Protein AF-A0A351X9M6-F1 (afdb_monomer)

Secondary structure (DSSP, 8-state):
--EEEEE---SSS--EEEEETTEEEEE-----S---TT-GGG-----HHHHHHHHHHHSB-TTS-EEEEEEE-SSS-HHHHTTHHHHHH-TTEEE--EE-PPP-GGG--TTHHHHS--SS--

Foldseek 3Di:
DDWDWDFDPQDPAGWIWTDDPLAIAIFFQAAAQDDDPVQCVQRDDGCLVVSVVCQQVPNADPVSAHEHQEYEFPAQFRSGHVNVVVQPPPPRYHHPYYHDDDDDPVPDDPVSVNHGRRPPRD

pLDDT: mean 93.31, std 8.62, range [50.75, 98.94]

Sequence (122 aa):
MNSSIHFLNTGNSDCIILESNGHFAMIDAAEDTDYPADKPHLKLKGYEKEVCDYLLKNCTDGNGLVTLDFILGTHCHSDHIGGFDTVINHPNIIVKKAFLKPYHEENIFIMERKRWDNKEVY

Nearest PDB structures (foldseek):
  1wra-assembly2_B  TM=7.891E-01  e=2.869E-07  Streptococcus pneumoniae R6
  2bib-assembly1_A  TM=7.205E-01  e=6.478E-06  Streptococcus pneumoniae
  6v4x-assembly1_I  TM=6.201E-01  e=1.378E-02  Homo sapiens
  6ef6-assembly1_A  TM=3.985E-01  e=6.782E-01  Mycolicibacterium smegmatis MC2 155
  4apc-assembly1_A  TM=2.424E-01  e=8.535E+00  Homo sapiens

Solvent-accessible surface area (backbone atoms only — not comparable to full-atom values): 6890 Å² total; per-residue (Å²): 130,58,71,51,77,45,76,52,90,48,81,95,24,40,30,32,41,41,38,48,67,91,42,34,30,34,41,31,33,10,20,22,72,78,60,57,86,94,42,68,91,53,68,55,80,45,36,36,65,61,53,47,51,49,42,59,72,75,50,43,48,101,85,65,37,24,58,27,66,30,38,33,42,91,51,64,39,20,42,23,34,36,14,41,46,60,49,63,6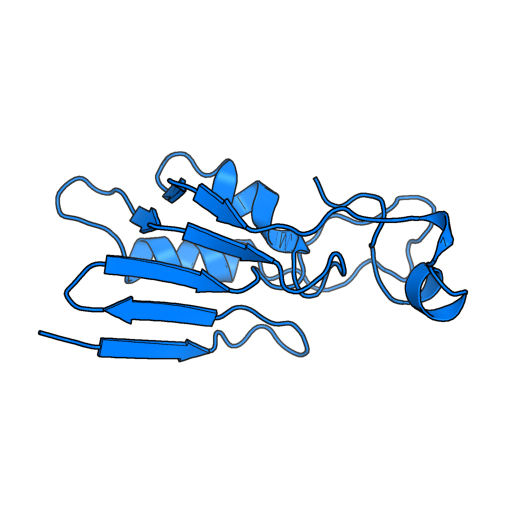7,33,94,48,37,43,71,73,36,78,46,73,74,90,82,61,76,90,73,64,51,78,62,57,72,70,72,39,48,64,80,80,67,105

Radius of gyration: 14.71 Å; Cα contacts (8 Å, |Δi|>4): 251; chains: 1; bounding box: 38×24×45 Å

Structure (mmCIF, N/CA/C/O backbone):
data_AF-A0A351X9M6-F1
#
_entry.id   AF-A0A351X9M6-F1
#
loop_
_atom_site.group_PDB
_atom_site.id
_atom_site.type_symbol
_atom_site.label_atom_id
_atom_site.label_alt_id
_atom_site.label_comp_id
_atom_site.label_asym_id
_atom_site.label_entity_id
_atom_site.label_seq_id
_atom_site.pdbx_PDB_ins_code
_atom_site.Cartn_x
_atom_site.Cartn_y
_atom_site.Cartn_z
_atom_site.occupancy
_atom_site.B_iso_or_equiv
_atom_site.auth_seq_id
_atom_site.auth_comp_id
_atom_site.auth_asym_id
_atom_site.auth_atom_id
_atom_site.pdbx_PDB_model_num
ATOM 1 N N . MET A 1 1 ? -18.941 10.707 15.168 1.00 62.69 1 MET A N 1
ATOM 2 C CA . MET A 1 1 ? -18.454 9.661 14.247 1.00 62.69 1 MET A CA 1
ATOM 3 C C . MET A 1 1 ? -17.695 10.379 13.153 1.00 62.69 1 MET A C 1
ATOM 5 O O . MET A 1 1 ? -18.264 11.303 12.583 1.00 62.69 1 MET A O 1
ATOM 9 N N . ASN A 1 2 ? -16.430 10.028 12.936 1.00 84.50 2 ASN A N 1
ATOM 10 C CA . ASN A 1 2 ? -15.589 10.677 11.933 1.00 84.50 2 ASN A CA 1
ATOM 11 C C . ASN A 1 2 ? -15.627 9.890 10.622 1.00 84.50 2 ASN A C 1
ATOM 13 O O . ASN A 1 2 ? -15.847 8.675 10.604 1.00 84.50 2 ASN A O 1
ATOM 17 N N . SER A 1 3 ? -15.476 10.603 9.516 1.00 96.00 3 SER A N 1
ATOM 18 C CA . SER A 1 3 ? -15.256 10.021 8.199 1.00 96.00 3 SER A CA 1
ATOM 19 C C . SER A 1 3 ? -14.309 10.933 7.448 1.00 96.00 3 SER A C 1
ATOM 21 O O . SER A 1 3 ? -14.559 12.136 7.354 1.00 96.00 3 SER A O 1
ATOM 23 N N . SER A 1 4 ? -13.224 10.351 6.960 1.00 98.12 4 SER A N 1
ATOM 24 C CA . SER A 1 4 ? -12.095 11.090 6.414 1.00 98.12 4 SER A CA 1
ATOM 25 C C . SER A 1 4 ? -11.455 10.288 5.292 1.00 98.12 4 SER A C 1
ATOM 27 O O . SER A 1 4 ? -11.507 9.057 5.271 1.00 98.12 4 SER A O 1
ATOM 29 N N . ILE A 1 5 ? -10.815 11.008 4.382 1.00 98.50 5 ILE A N 1
ATOM 30 C CA . ILE A 1 5 ? -9.876 10.450 3.420 1.00 98.50 5 ILE A CA 1
ATOM 31 C C . ILE A 1 5 ? -8.520 11.092 3.682 1.00 98.50 5 ILE A C 1
ATOM 33 O O . ILE A 1 5 ? -8.411 12.318 3.756 1.00 98.50 5 ILE A O 1
ATOM 37 N N . HIS A 1 6 ? -7.499 10.262 3.852 1.00 98.44 6 HIS A N 1
ATOM 38 C CA . HIS A 1 6 ? -6.148 10.704 4.160 1.00 98.44 6 HIS A CA 1
ATOM 39 C C . HIS A 1 6 ? -5.247 10.347 2.988 1.00 98.44 6 HIS A C 1
ATOM 41 O O . HIS A 1 6 ? -4.929 9.180 2.786 1.00 98.44 6 HIS A O 1
ATOM 47 N N . PHE A 1 7 ? -4.852 11.353 2.215 1.00 98.62 7 PHE A N 1
ATOM 48 C CA . PHE A 1 7 ? -3.821 11.205 1.191 1.00 98.62 7 PHE A CA 1
ATOM 49 C C . PHE A 1 7 ? -2.463 11.354 1.868 1.00 98.62 7 PHE A C 1
ATOM 51 O O . PHE A 1 7 ? -2.150 12.433 2.388 1.00 98.62 7 PHE A O 1
ATOM 58 N N . LEU A 1 8 ? -1.681 10.278 1.916 1.00 98.50 8 LEU A N 1
ATOM 59 C CA . LEU A 1 8 ? -0.347 10.344 2.496 1.00 98.50 8 LEU A CA 1
ATOM 60 C C . LEU A 1 8 ? 0.600 11.072 1.543 1.00 98.50 8 LEU A C 1
ATOM 62 O O . LEU A 1 8 ? 0.498 10.976 0.324 1.00 98.50 8 LEU A O 1
ATOM 66 N N . ASN A 1 9 ? 1.523 11.848 2.110 1.00 97.88 9 ASN A N 1
ATOM 67 C CA . ASN A 1 9 ? 2.523 12.556 1.321 1.00 97.88 9 ASN A CA 1
ATOM 68 C C . ASN A 1 9 ? 3.691 11.614 1.010 1.00 97.88 9 ASN A C 1
ATOM 70 O O . ASN A 1 9 ? 4.694 11.599 1.727 1.00 97.88 9 ASN A O 1
ATOM 74 N N . THR A 1 10 ? 3.536 10.835 -0.056 1.00 97.44 10 THR A N 1
ATOM 75 C CA . THR A 1 10 ? 4.480 9.797 -0.489 1.00 97.44 10 THR A CA 1
ATOM 76 C C . THR A 1 10 ? 5.167 10.157 -1.812 1.00 97.44 10 THR A C 1
ATOM 78 O O . THR A 1 10 ? 5.573 9.309 -2.600 1.00 97.44 10 THR A O 1
ATOM 81 N N . GLY A 1 11 ? 5.342 11.455 -2.079 1.00 94.94 11 GLY A N 1
ATOM 82 C CA . GLY A 1 11 ? 5.959 11.922 -3.321 1.00 94.94 11 GLY A CA 1
ATOM 83 C C . GLY A 1 11 ? 5.061 11.681 -4.536 1.00 94.94 11 GLY A C 1
ATOM 84 O O . GLY A 1 11 ? 3.908 12.096 -4.532 1.00 94.94 11 GLY A O 1
ATOM 85 N N . ASN A 1 12 ? 5.606 11.052 -5.581 1.00 93.88 12 ASN A N 1
ATOM 86 C CA . ASN A 1 12 ? 4.875 10.713 -6.811 1.00 93.88 12 ASN A CA 1
ATOM 87 C C . ASN A 1 12 ? 4.358 9.263 -6.771 1.00 93.88 12 ASN A C 1
ATOM 89 O O . ASN A 1 12 ? 4.506 8.546 -7.753 1.00 93.88 12 ASN A O 1
ATOM 93 N N . SER A 1 13 ? 3.847 8.830 -5.623 1.00 96.81 13 SER A N 1
ATOM 94 C CA . SER A 1 13 ? 3.303 7.489 -5.392 1.00 96.81 13 SER A CA 1
ATOM 95 C C . SER A 1 13 ? 1.986 7.611 -4.629 1.00 96.81 13 SER A C 1
ATOM 97 O O . SER A 1 13 ? 1.735 8.657 -4.019 1.00 96.81 13 SER A O 1
ATOM 99 N N . ASP A 1 14 ? 1.173 6.560 -4.622 1.00 98.56 14 ASP A N 1
ATOM 100 C CA . ASP A 1 14 ? -0.171 6.606 -4.050 1.00 98.56 14 ASP A CA 1
ATOM 101 C C . ASP A 1 14 ? -0.268 5.783 -2.760 1.00 98.56 14 ASP A C 1
ATOM 103 O O . ASP A 1 14 ? 0.056 4.600 -2.715 1.00 98.56 14 ASP A O 1
ATOM 107 N N . CYS A 1 15 ? -0.774 6.405 -1.695 1.00 98.75 15 CYS A N 1
ATOM 108 C CA . CYS A 1 15 ? -1.274 5.707 -0.514 1.00 98.75 15 CYS A CA 1
ATOM 109 C C . CYS A 1 15 ? -2.398 6.524 0.127 1.00 98.75 15 CYS A C 1
ATOM 111 O O . CYS A 1 15 ? -2.227 7.696 0.491 1.00 98.75 15 CYS A O 1
ATOM 113 N N . ILE A 1 16 ? -3.572 5.907 0.245 1.00 98.94 16 ILE A N 1
ATOM 114 C CA . ILE A 1 16 ? -4.791 6.560 0.716 1.00 98.94 16 ILE A CA 1
ATOM 115 C C . ILE A 1 16 ? -5.391 5.739 1.850 1.00 98.94 16 ILE A C 1
ATOM 117 O O . ILE A 1 16 ? -5.734 4.573 1.663 1.00 98.94 16 ILE A O 1
ATOM 121 N N . ILE A 1 17 ? -5.607 6.367 3.005 1.00 98.81 17 ILE A N 1
ATOM 122 C CA . ILE A 1 17 ? -6.338 5.750 4.116 1.00 98.81 17 ILE A CA 1
ATOM 123 C C . ILE A 1 17 ? -7.779 6.257 4.117 1.00 98.81 17 ILE A C 1
ATOM 125 O O . ILE A 1 17 ? -8.039 7.463 4.142 1.00 98.81 17 ILE A O 1
ATOM 129 N N . LEU A 1 18 ? -8.724 5.325 4.109 1.00 98.75 18 LEU A N 1
ATOM 130 C CA . LEU A 1 18 ? -10.143 5.587 4.300 1.00 98.75 18 LEU A CA 1
ATOM 131 C C . LEU A 1 18 ? -10.483 5.376 5.770 1.00 98.75 18 LEU A C 1
ATOM 133 O O . LEU A 1 18 ? -10.192 4.320 6.320 1.00 98.75 18 LEU A O 1
ATOM 137 N N . GLU A 1 19 ? -11.132 6.356 6.389 1.00 98.44 19 GLU A N 1
ATOM 138 C CA . GLU A 1 19 ? -11.663 6.261 7.748 1.00 98.44 19 GLU A CA 1
ATOM 139 C C . GLU A 1 19 ? -13.185 6.393 7.699 1.00 98.44 19 GLU A C 1
ATOM 141 O O . GLU A 1 19 ? -13.719 7.352 7.134 1.00 98.44 19 GLU A O 1
ATOM 146 N N . SER A 1 20 ? -13.902 5.465 8.330 1.00 98.00 20 SER A N 1
ATOM 147 C CA . SER A 1 20 ? -15.349 5.574 8.495 1.00 98.00 20 SER A CA 1
ATOM 148 C C . SER A 1 20 ? -15.802 4.949 9.805 1.00 98.00 20 SER A C 1
ATOM 150 O O . SER A 1 20 ? -15.705 3.743 10.000 1.00 98.00 20 SER A O 1
ATOM 152 N N . ASN A 1 21 ? -16.309 5.771 10.726 1.00 95.69 21 ASN A N 1
ATOM 153 C CA . ASN A 1 21 ? -16.850 5.312 12.008 1.00 95.69 21 ASN A CA 1
ATOM 154 C C . ASN A 1 21 ? -15.871 4.431 12.821 1.00 95.69 21 ASN A C 1
ATOM 156 O O . ASN A 1 21 ? -16.274 3.440 13.423 1.00 95.69 21 ASN A O 1
ATOM 160 N N . GLY A 1 22 ? -14.580 4.782 12.821 1.00 94.94 22 GLY A N 1
ATOM 161 C CA . GLY A 1 22 ?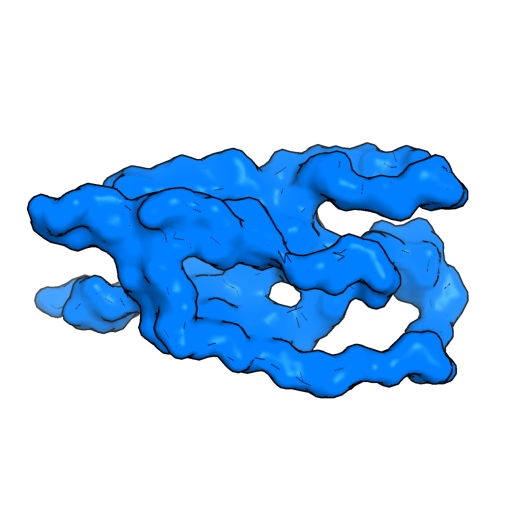 -13.528 4.020 13.509 1.00 94.94 22 GLY A CA 1
ATOM 162 C C . GLY A 1 22 ? -13.033 2.779 12.757 1.00 94.94 22 GLY A C 1
ATOM 163 O O . GLY A 1 22 ? -12.165 2.078 13.264 1.00 94.94 22 GLY A O 1
ATOM 164 N N . HIS A 1 23 ? -13.558 2.515 11.559 1.00 98.06 23 HIS A N 1
ATOM 165 C CA . HIS A 1 23 ? -13.024 1.519 10.639 1.00 98.06 23 HIS A CA 1
ATOM 166 C C . HIS A 1 23 ? -12.025 2.159 9.684 1.00 98.06 23 HIS A C 1
ATOM 168 O O . HIS A 1 23 ? -12.212 3.308 9.270 1.00 98.06 23 HIS A O 1
ATOM 174 N N . PHE A 1 24 ? -11.012 1.386 9.298 1.00 98.75 24 PHE A N 1
ATOM 175 C CA . PHE A 1 24 ? -9.975 1.819 8.375 1.00 98.75 24 PHE A CA 1
ATOM 176 C C . PHE A 1 24 ? -9.860 0.870 7.185 1.00 98.75 24 PHE A C 1
ATOM 178 O O . PHE A 1 24 ? -10.026 -0.343 7.318 1.00 98.75 24 PHE A O 1
ATOM 185 N N . ALA A 1 25 ? -9.552 1.427 6.022 1.00 98.81 25 ALA A N 1
ATOM 186 C CA . ALA A 1 25 ? -9.134 0.687 4.839 1.00 98.81 25 ALA A CA 1
ATOM 187 C C . ALA A 1 25 ? -8.020 1.455 4.125 1.00 98.81 25 ALA A C 1
ATOM 189 O O . ALA A 1 25 ? -7.865 2.657 4.341 1.00 98.81 25 ALA A O 1
ATOM 190 N N . MET A 1 26 ? -7.257 0.771 3.280 1.00 98.88 26 MET A N 1
ATOM 191 C CA . MET A 1 26 ? -6.125 1.361 2.563 1.00 98.88 26 MET A CA 1
ATOM 192 C C . MET A 1 26 ? -6.252 1.114 1.057 1.00 98.88 26 MET A C 1
ATOM 194 O O . MET A 1 26 ? -6.577 0.006 0.633 1.00 98.88 26 MET A O 1
ATOM 198 N N . ILE A 1 27 ? -6.017 2.149 0.256 1.00 98.81 27 ILE A N 1
ATOM 199 C CA . ILE A 1 27 ? -5.907 2.068 -1.201 1.00 98.81 27 ILE A CA 1
ATOM 200 C C . ILE A 1 27 ? -4.463 2.399 -1.554 1.00 98.81 27 ILE A C 1
ATOM 202 O O . ILE A 1 27 ? -4.031 3.519 -1.276 1.00 98.81 27 ILE A O 1
ATOM 206 N N . ASP A 1 28 ? -3.760 1.434 -2.144 1.00 98.31 28 ASP A N 1
ATOM 207 C CA . ASP A 1 28 ? -2.323 1.495 -2.429 1.00 98.31 28 ASP A CA 1
ATOM 208 C C . ASP A 1 28 ? -1.459 1.732 -1.156 1.00 98.31 28 ASP A C 1
ATOM 210 O O . ASP A 1 28 ? -1.959 2.029 -0.068 1.00 98.31 28 ASP A O 1
ATOM 214 N N . ALA A 1 29 ? -0.153 1.510 -1.239 1.00 97.94 29 ALA A N 1
ATOM 215 C CA . ALA A 1 29 ? 0.810 1.555 -0.139 1.00 97.94 29 ALA A CA 1
ATOM 216 C C . ALA A 1 29 ? 2.143 2.201 -0.529 1.00 97.94 29 ALA A C 1
ATOM 218 O O . ALA A 1 29 ? 3.153 1.955 0.128 1.00 97.94 29 ALA A O 1
ATOM 219 N N . ALA A 1 30 ? 2.108 3.084 -1.528 1.00 97.81 30 ALA A N 1
ATOM 220 C CA . ALA A 1 30 ? 3.245 3.848 -2.014 1.00 97.81 30 ALA A CA 1
ATOM 221 C C . ALA A 1 30 ? 4.409 2.980 -2.522 1.00 97.81 30 ALA A C 1
ATOM 223 O O . ALA A 1 30 ? 4.345 1.752 -2.540 1.00 97.81 30 ALA A O 1
ATOM 224 N N . GLU A 1 31 ? 5.458 3.675 -2.958 1.00 96.56 31 GLU A N 1
ATOM 225 C CA . GLU A 1 31 ? 6.757 3.093 -3.294 1.00 96.56 31 GLU A CA 1
ATOM 226 C C . GLU A 1 31 ? 7.461 2.565 -2.039 1.00 96.56 31 GLU A C 1
ATOM 228 O O . GLU A 1 31 ? 7.333 3.159 -0.961 1.00 96.56 31 GLU A O 1
ATOM 233 N N . ASP A 1 32 ? 8.254 1.511 -2.189 1.00 95.56 32 ASP A N 1
ATOM 234 C CA . ASP A 1 32 ? 9.093 0.949 -1.133 1.00 95.56 32 ASP A CA 1
ATOM 235 C C . ASP A 1 32 ? 10.588 0.988 -1.500 1.00 95.56 32 ASP A C 1
ATOM 237 O O . ASP A 1 32 ? 11.010 1.670 -2.441 1.00 95.56 32 ASP A O 1
ATOM 241 N N . THR A 1 33 ? 11.436 0.392 -0.659 1.00 95.06 33 THR A N 1
ATOM 242 C CA . THR A 1 33 ? 12.884 0.360 -0.900 1.00 95.06 33 THR A CA 1
ATOM 243 C C . THR A 1 33 ? 13.382 -0.919 -1.558 1.00 95.06 33 THR A C 1
ATOM 245 O O . THR A 1 33 ? 14.560 -0.936 -1.951 1.00 95.06 33 THR A O 1
ATOM 248 N N . ASP A 1 34 ? 12.537 -1.940 -1.728 1.00 92.06 34 ASP A N 1
ATOM 249 C CA . ASP A 1 34 ? 12.883 -3.123 -2.504 1.00 92.06 34 ASP A CA 1
ATOM 250 C C . ASP A 1 34 ? 12.766 -2.836 -4.009 1.00 92.06 34 ASP A C 1
ATOM 252 O O . ASP A 1 34 ? 12.008 -1.994 -4.480 1.00 92.06 34 ASP A O 1
ATOM 256 N N . TYR A 1 35 ? 13.650 -3.457 -4.788 1.00 91.31 35 TYR A N 1
ATOM 257 C CA . TYR A 1 35 ? 13.696 -3.293 -6.240 1.00 91.31 35 TYR A CA 1
ATOM 258 C C . TYR A 1 35 ? 14.442 -4.467 -6.884 1.00 91.31 35 TYR A C 1
ATOM 260 O O . TYR A 1 35 ? 15.292 -5.101 -6.240 1.00 91.31 35 TYR A O 1
ATOM 268 N N . PRO A 1 36 ? 14.239 -4.731 -8.188 1.00 88.50 36 PRO A N 1
ATOM 269 C CA . PRO A 1 36 ? 14.892 -5.838 -8.868 1.00 88.50 36 PRO A CA 1
ATOM 270 C C . PRO A 1 36 ? 16.388 -5.550 -9.013 1.00 88.50 36 PRO A C 1
ATOM 272 O O . PRO A 1 36 ? 16.792 -4.503 -9.533 1.00 88.50 36 PRO A O 1
ATOM 275 N N . ALA A 1 37 ? 17.238 -6.492 -8.598 1.00 88.94 37 ALA A N 1
ATOM 276 C CA . ALA A 1 37 ? 18.693 -6.313 -8.608 1.00 88.94 37 ALA A CA 1
ATOM 277 C C . ALA A 1 37 ? 19.272 -6.041 -10.015 1.00 88.94 37 ALA A C 1
ATOM 279 O O . ALA A 1 37 ? 20.305 -5.381 -10.148 1.00 88.94 37 ALA A O 1
ATOM 280 N N . ASP A 1 38 ? 18.609 -6.523 -11.070 1.00 89.62 38 ASP A N 1
ATOM 281 C CA . ASP A 1 38 ? 18.967 -6.290 -12.474 1.00 89.62 38 ASP A CA 1
ATOM 282 C C . ASP A 1 38 ? 18.443 -4.948 -13.031 1.00 89.62 38 ASP A C 1
ATOM 284 O O . ASP A 1 38 ? 18.767 -4.578 -14.164 1.00 89.62 38 ASP A O 1
ATOM 288 N N . LYS A 1 39 ? 17.689 -4.180 -12.231 1.00 89.25 39 LYS A N 1
ATOM 289 C CA . LYS A 1 39 ? 17.126 -2.864 -12.572 1.00 89.25 39 LYS A CA 1
ATOM 290 C C . LYS A 1 39 ? 17.478 -1.790 -11.528 1.00 89.25 39 LYS A C 1
ATOM 292 O O . LYS A 1 39 ? 16.591 -1.165 -10.951 1.00 89.25 39 LYS A O 1
ATOM 297 N N . PRO A 1 40 ? 18.767 -1.470 -11.320 1.00 92.06 40 PRO A N 1
ATOM 298 C CA . PRO A 1 40 ? 19.197 -0.504 -10.301 1.00 92.06 40 PRO A CA 1
ATOM 299 C C . PRO A 1 40 ? 18.688 0.928 -10.529 1.00 92.06 40 PRO A C 1
ATOM 301 O O . PRO A 1 40 ? 18.716 1.744 -9.612 1.00 92.06 40 PRO A O 1
ATOM 304 N N . HIS A 1 41 ? 18.227 1.265 -11.738 1.00 91.44 41 HIS A N 1
ATOM 305 C CA . HIS A 1 41 ? 17.581 2.551 -12.020 1.00 91.44 41 HIS A CA 1
ATOM 306 C C . HIS A 1 41 ? 16.183 2.680 -11.393 1.00 91.44 41 HIS A C 1
ATOM 308 O O . HIS A 1 41 ? 15.647 3.783 -11.384 1.00 91.44 41 HIS A O 1
ATOM 314 N N . LEU A 1 42 ? 15.619 1.581 -10.880 1.00 92.00 42 LEU A N 1
ATOM 315 C CA . LEU A 1 42 ? 14.387 1.540 -10.085 1.00 92.00 42 LEU A CA 1
ATOM 316 C C . LEU A 1 42 ? 14.649 1.607 -8.579 1.00 92.00 42 LEU A C 1
ATOM 318 O O . LEU A 1 42 ? 13.724 1.466 -7.795 1.00 92.00 42 LEU A O 1
ATOM 322 N N . LYS A 1 43 ? 15.893 1.853 -8.156 1.00 93.69 43 LYS A N 1
ATOM 323 C CA . LYS A 1 43 ? 16.189 2.156 -6.758 1.00 93.69 43 LYS A CA 1
ATOM 324 C C . LYS A 1 43 ? 15.634 3.537 -6.406 1.00 93.69 43 LYS A C 1
ATOM 326 O O . LYS A 1 43 ? 16.335 4.549 -6.518 1.00 93.69 43 LYS A O 1
ATOM 331 N N . LEU A 1 44 ? 14.364 3.568 -6.036 1.00 93.44 44 LEU A N 1
ATOM 332 C CA . LEU A 1 44 ? 13.619 4.770 -5.701 1.00 93.44 44 LEU A CA 1
ATOM 333 C C . LEU A 1 44 ? 13.628 5.005 -4.186 1.00 93.44 44 LEU A C 1
ATOM 335 O O . LEU A 1 44 ? 14.232 4.262 -3.411 1.00 93.44 44 LEU A O 1
ATOM 339 N N . LYS A 1 45 ? 13.054 6.134 -3.768 1.00 96.12 45 LYS A N 1
ATOM 340 C CA . LYS A 1 45 ? 12.844 6.406 -2.350 1.00 96.12 45 LYS A CA 1
ATOM 341 C C . LYS A 1 45 ? 11.560 5.687 -1.928 1.00 96.12 45 LYS A C 1
ATOM 343 O O . LYS A 1 45 ? 10.498 6.099 -2.384 1.00 96.12 45 LYS A O 1
ATOM 348 N N . GLY A 1 46 ? 11.680 4.730 -1.015 1.00 96.69 46 GLY A N 1
ATOM 349 C CA . GLY A 1 46 ? 10.537 4.109 -0.358 1.00 96.69 46 GLY A CA 1
ATOM 350 C C . GLY A 1 46 ? 9.896 4.975 0.728 1.00 96.69 46 GLY A C 1
ATOM 351 O O . GLY A 1 46 ? 10.511 5.914 1.258 1.00 96.69 46 GLY A O 1
ATOM 352 N N . TYR A 1 47 ? 8.636 4.667 1.014 1.00 98.38 47 TYR A N 1
ATOM 353 C CA . TYR A 1 47 ? 7.771 5.318 1.998 1.00 98.38 47 TYR A CA 1
ATOM 354 C C . TYR A 1 47 ? 7.096 4.310 2.943 1.00 98.38 47 TYR A C 1
ATOM 356 O O . TYR A 1 47 ? 6.250 4.692 3.754 1.00 98.38 47 TYR A O 1
ATOM 364 N N . GLU A 1 48 ? 7.467 3.033 2.872 1.00 97.62 48 GLU A N 1
ATOM 365 C CA . GLU A 1 48 ? 6.878 1.918 3.614 1.00 97.62 48 GLU A CA 1
ATOM 366 C C . GLU A 1 48 ? 6.920 2.141 5.135 1.00 97.62 48 GLU A C 1
ATOM 368 O O . GLU A 1 48 ? 5.969 1.824 5.863 1.00 97.62 48 GLU A O 1
ATOM 373 N N . LYS A 1 49 ? 7.983 2.796 5.623 1.00 98.19 49 LYS A N 1
ATOM 374 C CA . LYS A 1 49 ? 8.110 3.187 7.028 1.00 98.19 49 LYS A CA 1
ATOM 375 C C . LYS A 1 49 ? 7.134 4.308 7.388 1.00 98.19 49 LYS A C 1
ATOM 377 O O . LYS A 1 49 ? 6.461 4.216 8.412 1.00 98.19 49 LYS A O 1
ATOM 382 N N . GLU A 1 50 ? 7.061 5.368 6.587 1.00 98.56 50 GLU A N 1
ATOM 383 C CA . GLU A 1 50 ? 6.139 6.485 6.798 1.00 98.56 50 GLU A CA 1
ATOM 384 C C . GLU A 1 50 ? 4.671 6.031 6.768 1.00 98.56 50 GLU A C 1
ATOM 386 O O . GLU A 1 50 ? 3.870 6.507 7.579 1.00 98.56 50 GLU A O 1
ATOM 391 N N . VAL A 1 51 ? 4.331 5.084 5.888 1.00 98.75 51 VAL A N 1
ATOM 392 C CA . VAL A 1 51 ? 3.005 4.453 5.816 1.00 98.75 51 VAL A CA 1
ATOM 393 C C . VAL A 1 51 ? 2.698 3.692 7.111 1.00 98.75 51 VAL A C 1
ATOM 395 O O . VAL A 1 51 ? 1.680 3.965 7.754 1.00 98.75 51 VAL A O 1
ATOM 398 N N . CYS A 1 52 ? 3.589 2.797 7.553 1.00 98.69 52 CYS A N 1
ATOM 399 C CA . CYS A 1 52 ? 3.403 2.052 8.804 1.00 98.69 52 CYS A CA 1
ATOM 400 C C . CYS A 1 52 ? 3.323 2.974 10.028 1.00 98.69 52 CYS A C 1
ATOM 402 O O . CYS A 1 52 ? 2.417 2.831 10.851 1.00 98.69 52 CYS A O 1
ATOM 404 N N . ASP A 1 53 ? 4.222 3.956 10.137 1.00 98.69 53 ASP A N 1
ATOM 405 C CA . ASP A 1 53 ? 4.224 4.936 11.226 1.00 98.69 53 ASP A CA 1
ATOM 406 C C . ASP A 1 53 ? 2.894 5.706 11.277 1.00 98.69 53 ASP A C 1
ATOM 408 O O . ASP A 1 53 ? 2.349 5.948 12.359 1.00 98.69 53 ASP A O 1
ATOM 412 N N . TYR A 1 54 ? 2.346 6.086 10.116 1.00 98.75 54 TYR A N 1
ATOM 413 C CA . TYR A 1 54 ? 1.059 6.768 10.037 1.00 98.75 54 TYR A CA 1
ATOM 414 C C . TYR A 1 54 ? -0.082 5.876 10.539 1.00 98.75 54 TYR A C 1
ATOM 416 O O . TYR A 1 54 ? -0.873 6.321 11.377 1.00 98.75 54 TYR A O 1
ATOM 424 N N . LEU A 1 55 ? -0.156 4.629 10.064 1.00 98.75 55 LEU A N 1
ATOM 425 C CA . LEU A 1 55 ? -1.170 3.661 10.486 1.00 98.75 55 LEU A CA 1
ATOM 426 C C . LEU A 1 55 ? -1.108 3.424 11.999 1.00 98.75 55 LEU A C 1
ATOM 428 O O . LEU A 1 55 ? -2.110 3.576 12.695 1.00 98.75 55 LEU A O 1
ATOM 432 N N . LEU A 1 56 ? 0.078 3.140 12.538 1.00 98.62 56 LEU A N 1
ATOM 433 C CA . LEU A 1 56 ? 0.265 2.877 13.968 1.00 98.62 56 LEU A CA 1
ATOM 434 C C . LEU A 1 56 ? -0.061 4.097 14.834 1.00 98.62 56 LEU A C 1
ATOM 436 O O . LEU A 1 56 ? -0.579 3.959 15.943 1.00 98.62 56 LEU A O 1
ATOM 440 N N . LYS A 1 57 ? 0.220 5.306 14.350 1.00 98.44 57 LYS A N 1
ATOM 441 C CA . LYS A 1 57 ? -0.061 6.531 15.100 1.00 98.44 57 LYS A CA 1
ATOM 442 C C . LYS A 1 57 ? -1.544 6.899 15.108 1.00 98.44 57 LYS A C 1
ATOM 444 O O . LYS A 1 57 ? -2.019 7.422 16.114 1.00 98.44 57 LYS A O 1
ATOM 449 N N . ASN A 1 58 ? -2.252 6.690 13.997 1.00 97.88 58 ASN A N 1
ATOM 450 C CA . ASN A 1 58 ? -3.582 7.274 13.786 1.00 97.88 58 ASN A CA 1
ATOM 451 C C . ASN A 1 58 ? -4.722 6.246 13.740 1.00 97.88 58 ASN A C 1
ATOM 453 O O . ASN A 1 58 ? -5.877 6.626 13.916 1.00 97.88 58 ASN A O 1
ATOM 457 N N . CYS A 1 59 ? -4.417 4.968 13.515 1.00 98.00 59 CYS A N 1
ATOM 458 C CA . CYS A 1 59 ? -5.409 3.914 13.278 1.00 98.00 59 CYS A CA 1
ATOM 459 C C . CYS A 1 59 ? -5.380 2.798 14.336 1.00 98.00 59 CYS A C 1
ATOM 461 O O . CYS A 1 59 ? -6.107 1.814 14.212 1.00 98.00 59 CYS A O 1
ATOM 463 N N . THR A 1 60 ? -4.530 2.930 15.357 1.00 98.06 60 THR A N 1
ATOM 464 C CA . THR A 1 60 ? -4.380 1.940 16.428 1.00 98.06 60 THR A CA 1
ATOM 465 C C . THR A 1 60 ? -5.576 1.948 17.377 1.00 98.06 60 THR A C 1
ATOM 467 O O . THR A 1 60 ? -6.024 3.000 17.836 1.00 98.06 60 THR A O 1
ATOM 470 N N . ASP A 1 61 ? -6.073 0.755 17.694 1.00 96.81 61 ASP A N 1
ATOM 471 C CA . ASP A 1 61 ? -7.141 0.530 18.657 1.00 96.81 61 ASP A CA 1
ATOM 472 C C . ASP A 1 61 ? -6.635 0.483 20.114 1.00 96.81 61 ASP A C 1
ATOM 474 O O . ASP A 1 61 ? -5.449 0.637 20.415 1.00 96.81 61 ASP A O 1
ATOM 478 N N . GLY A 1 62 ? -7.549 0.239 21.058 1.00 95.88 62 GLY A N 1
ATOM 479 C CA . GL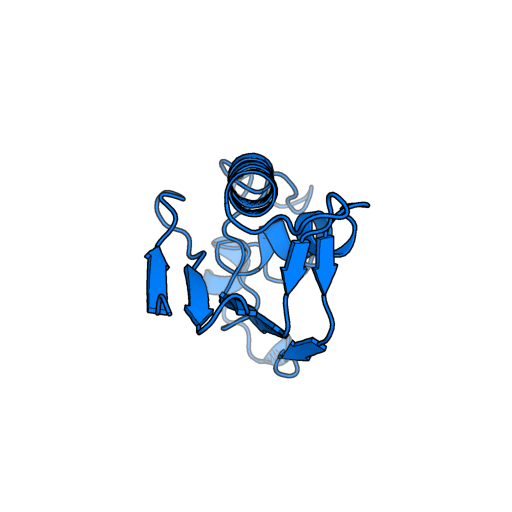Y A 1 62 ? -7.211 0.135 22.482 1.00 95.88 62 GLY A CA 1
ATOM 480 C C . GLY A 1 62 ? -6.295 -1.042 22.853 1.00 95.88 62 GLY A C 1
ATOM 481 O O . GLY A 1 62 ? -5.785 -1.062 23.972 1.00 95.88 62 GLY A O 1
ATOM 482 N N . ASN A 1 63 ? -6.072 -2.001 21.949 1.00 96.19 63 ASN A N 1
ATOM 483 C CA . ASN A 1 63 ? -5.190 -3.153 22.146 1.00 96.19 63 ASN A CA 1
ATOM 484 C C . ASN A 1 63 ? -3.800 -2.946 21.528 1.00 96.19 63 ASN A C 1
ATOM 486 O O . ASN A 1 63 ? -2.960 -3.842 21.617 1.00 96.19 63 ASN A O 1
ATOM 490 N N . 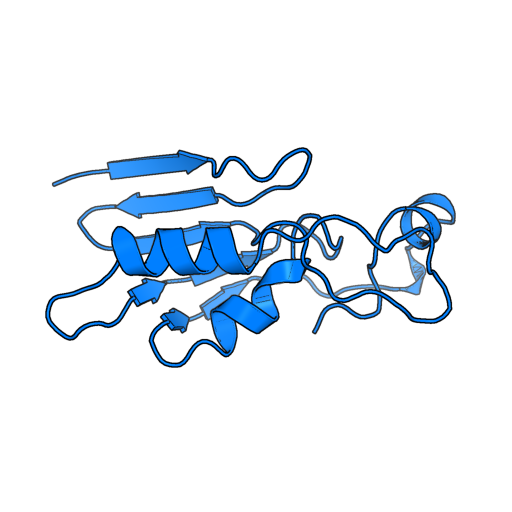GLY A 1 64 ? -3.540 -1.794 20.901 1.00 96.75 64 GLY A N 1
ATOM 491 C CA . GLY A 1 64 ? -2.276 -1.551 20.212 1.00 96.75 64 GLY A CA 1
ATOM 492 C C . GLY A 1 64 ? -2.215 -2.161 18.807 1.00 96.75 64 GLY A C 1
ATOM 493 O O . GLY A 1 64 ? -1.113 -2.396 18.305 1.00 96.75 64 GLY A O 1
ATOM 494 N N . LEU A 1 65 ? -3.368 -2.456 18.194 1.00 98.44 65 LEU A N 1
ATOM 495 C CA . LEU A 1 65 ? -3.467 -3.062 16.867 1.00 98.44 65 LEU A CA 1
ATOM 496 C C . LEU A 1 65 ? -4.148 -2.113 15.880 1.00 98.44 65 LEU A C 1
ATOM 498 O O . LEU A 1 65 ? -5.154 -1.478 16.189 1.00 98.44 65 LEU A O 1
ATOM 502 N N . VAL A 1 66 ? -3.635 -2.063 14.655 1.00 98.81 66 VAL A N 1
ATOM 503 C CA . VAL A 1 66 ? -4.319 -1.456 13.512 1.00 98.81 66 VAL A CA 1
ATOM 504 C C . VAL A 1 66 ? -5.103 -2.550 12.809 1.00 98.81 66 VAL A C 1
ATOM 506 O O . VAL A 1 66 ? -4.549 -3.594 12.478 1.00 98.81 66 VAL A O 1
ATOM 509 N N . THR A 1 67 ? -6.384 -2.317 12.541 1.00 98.81 67 THR A N 1
ATOM 510 C CA . THR A 1 67 ? -7.194 -3.230 11.729 1.00 98.81 67 THR A CA 1
ATOM 511 C C . THR A 1 67 ? -7.629 -2.533 10.449 1.00 98.81 67 THR A C 1
ATOM 513 O O . THR A 1 67 ? -8.397 -1.574 10.494 1.00 98.81 67 THR A O 1
ATOM 516 N N . LEU A 1 68 ? -7.167 -3.050 9.314 1.00 98.88 68 LEU A N 1
ATOM 517 C CA . LEU A 1 68 ? -7.617 -2.661 7.985 1.00 98.88 68 LEU A CA 1
ATOM 518 C C . LEU A 1 68 ? -8.689 -3.652 7.524 1.00 98.88 68 LEU A C 1
ATOM 520 O O . LEU A 1 68 ? -8.424 -4.844 7.330 1.00 98.88 68 LEU A O 1
ATOM 524 N N . ASP A 1 69 ? -9.917 -3.165 7.348 1.00 98.88 69 ASP A N 1
ATOM 525 C CA . ASP A 1 69 ? -11.033 -3.982 6.863 1.00 98.88 69 ASP A CA 1
ATOM 526 C C . ASP A 1 69 ? -10.774 -4.500 5.451 1.00 98.88 69 ASP A C 1
ATOM 528 O O . ASP A 1 69 ? -11.153 -5.626 5.116 1.00 98.88 69 ASP A O 1
ATOM 532 N N . PHE A 1 70 ? -10.088 -3.698 4.641 1.00 98.88 70 PHE A N 1
ATOM 533 C CA . PHE A 1 70 ? -9.482 -4.158 3.411 1.00 98.88 70 PHE A CA 1
ATOM 534 C C . PHE A 1 70 ? -8.291 -3.294 3.001 1.00 98.88 70 PHE A C 1
ATOM 536 O O . PHE A 1 70 ? -8.183 -2.126 3.380 1.00 98.88 70 PHE A O 1
ATOM 543 N N . ILE A 1 71 ? -7.444 -3.882 2.165 1.00 98.75 71 ILE A N 1
ATOM 544 C CA . ILE A 1 71 ? -6.517 -3.169 1.293 1.00 98.75 71 ILE A CA 1
ATOM 545 C C . ILE A 1 71 ? -6.954 -3.358 -0.161 1.00 98.75 71 ILE A C 1
ATOM 547 O O . ILE A 1 71 ? -7.543 -4.388 -0.511 1.00 98.75 71 ILE A O 1
ATOM 551 N N . LEU A 1 72 ? -6.686 -2.375 -1.009 1.00 98.62 72 LEU A N 1
ATOM 552 C CA . LEU A 1 72 ? -6.967 -2.438 -2.439 1.00 98.62 72 LEU A CA 1
ATOM 553 C C . LEU A 1 72 ? -5.753 -1.930 -3.205 1.00 98.62 72 LEU A C 1
ATOM 555 O O . LEU A 1 72 ? -5.381 -0.776 -3.032 1.00 98.62 72 LEU A O 1
ATOM 559 N N . GLY A 1 73 ? -5.177 -2.783 -4.050 1.00 97.25 73 GLY A N 1
ATOM 560 C CA . GLY A 1 73 ? -4.163 -2.373 -5.020 1.00 97.25 73 GLY A CA 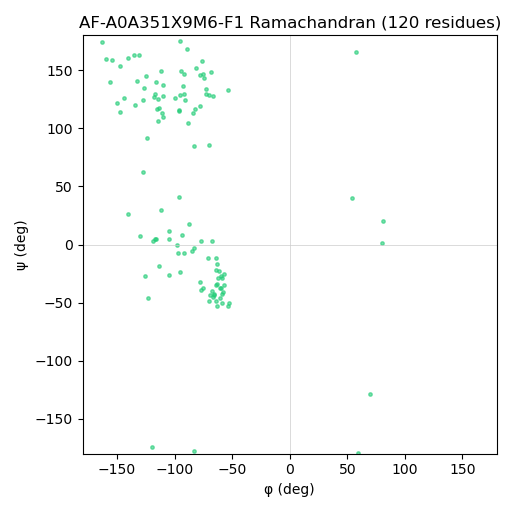1
ATOM 561 C C . GLY A 1 73 ? -4.825 -1.992 -6.336 1.00 97.25 73 GLY A C 1
ATOM 562 O O . GLY A 1 73 ? -5.572 -2.793 -6.910 1.00 97.25 73 GLY A O 1
ATOM 563 N N . THR A 1 74 ? -4.579 -0.780 -6.820 1.00 97.00 74 THR A N 1
ATOM 564 C CA . THR A 1 74 ? -5.145 -0.291 -8.084 1.00 97.00 74 THR A CA 1
ATOM 565 C C . THR A 1 74 ? -4.546 -1.026 -9.282 1.00 97.00 74 THR A C 1
ATOM 567 O O . THR A 1 74 ? -5.274 -1.448 -10.188 1.00 97.00 74 THR A O 1
ATOM 570 N N . HIS A 1 75 ? -3.229 -1.215 -9.261 1.00 92.94 75 HIS A N 1
ATOM 571 C CA . HIS A 1 75 ? -2.437 -1.991 -10.208 1.00 92.94 75 HIS A CA 1
ATOM 572 C C . HIS A 1 75 ? -1.065 -2.305 -9.604 1.00 92.94 75 HIS A C 1
ATOM 574 O O . HIS A 1 75 ? -0.746 -1.853 -8.514 1.00 92.94 75 HIS A O 1
ATOM 580 N N . CYS A 1 76 ? -0.264 -3.115 -10.291 1.00 91.56 76 CYS A N 1
ATOM 581 C CA . CYS A 1 76 ? 0.923 -3.734 -9.711 1.00 91.56 76 CYS A CA 1
ATOM 582 C C . CYS A 1 76 ? 2.213 -2.901 -9.800 1.00 91.56 76 CYS A C 1
ATOM 584 O O . CYS A 1 76 ? 3.290 -3.481 -9.750 1.00 91.56 76 CYS A O 1
ATOM 586 N N . HIS A 1 77 ? 2.142 -1.594 -10.049 1.00 93.62 77 HIS A N 1
ATOM 587 C CA . HIS A 1 77 ? 3.354 -0.773 -10.070 1.00 93.62 77 HIS A CA 1
ATOM 588 C C . HIS A 1 77 ? 3.850 -0.516 -8.646 1.00 93.62 77 HIS A C 1
ATOM 590 O O . HIS A 1 77 ? 3.047 -0.397 -7.719 1.00 93.62 77 HIS A O 1
ATOM 596 N N . SER A 1 78 ? 5.167 -0.429 -8.486 1.00 94.12 78 SER A N 1
ATOM 597 C CA . SER A 1 78 ? 5.832 -0.251 -7.194 1.00 94.12 78 SER A CA 1
ATOM 598 C C . SER A 1 78 ? 5.402 1.027 -6.472 1.00 94.12 78 SER A C 1
ATOM 600 O O . SER A 1 78 ? 5.071 0.977 -5.297 1.00 94.12 78 SER A O 1
ATOM 602 N N . ASP A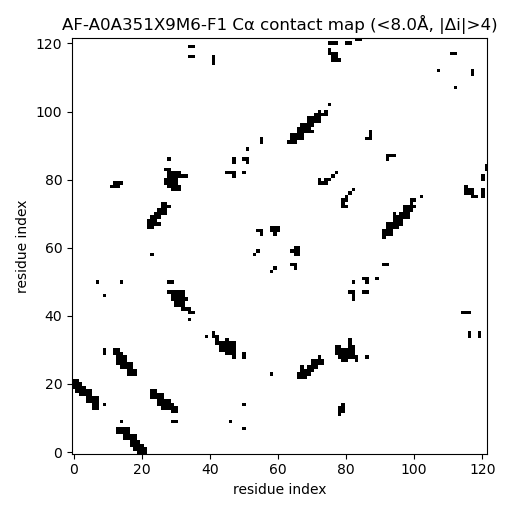 1 79 ? 5.184 2.128 -7.195 1.00 95.69 79 ASP A N 1
ATOM 603 C CA . ASP A 1 79 ? 4.626 3.385 -6.672 1.00 95.69 79 ASP A CA 1
ATOM 604 C C . ASP A 1 79 ? 3.153 3.297 -6.222 1.00 95.69 79 ASP A C 1
ATOM 606 O O . ASP A 1 79 ? 2.572 4.291 -5.785 1.00 95.69 79 ASP A O 1
ATOM 610 N N . HIS A 1 80 ? 2.547 2.114 -6.291 1.00 96.62 80 HIS A N 1
ATOM 611 C CA . HIS A 1 80 ? 1.220 1.828 -5.760 1.00 96.62 80 HIS A CA 1
ATOM 612 C C . HIS A 1 80 ? 1.239 0.683 -4.756 1.00 96.62 80 HIS A C 1
ATOM 614 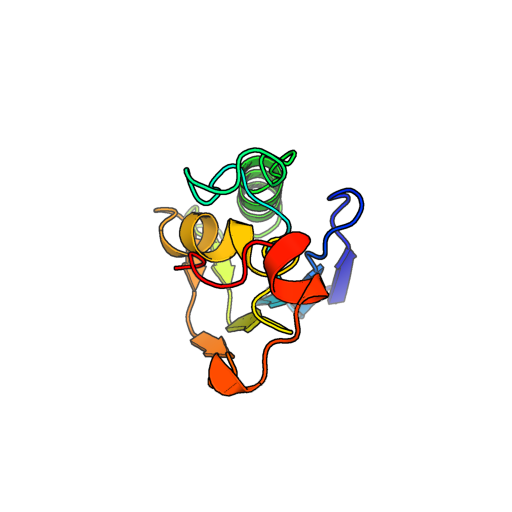O O . HIS A 1 80 ? 0.604 0.790 -3.719 1.00 96.62 80 HIS A O 1
ATOM 620 N N . ILE A 1 81 ? 1.910 -0.428 -5.035 1.00 95.69 81 ILE A N 1
ATOM 621 C CA . ILE A 1 81 ? 1.816 -1.626 -4.188 1.00 95.69 81 ILE A CA 1
ATOM 622 C C . ILE A 1 81 ? 3.135 -2.037 -3.540 1.00 95.69 81 ILE A C 1
ATOM 624 O O . ILE A 1 81 ? 3.144 -3.053 -2.851 1.00 95.69 81 ILE A O 1
ATOM 628 N N . GLY A 1 82 ? 4.203 -1.252 -3.710 1.00 95.38 82 GLY A N 1
ATOM 629 C CA . GLY A 1 82 ? 5.525 -1.536 -3.152 1.00 95.38 82 GLY A CA 1
ATOM 630 C C . GLY A 1 82 ? 5.465 -1.793 -1.650 1.00 95.38 82 GLY A C 1
ATOM 631 O O . GLY A 1 82 ? 5.884 -2.839 -1.182 1.00 95.38 82 GLY A O 1
ATOM 632 N N . GLY A 1 83 ? 4.812 -0.912 -0.885 1.00 96.62 83 GLY A N 1
ATOM 633 C CA . GLY A 1 83 ? 4.739 -1.057 0.575 1.00 96.62 83 GLY A CA 1
ATOM 634 C C . GLY A 1 83 ? 3.747 -2.101 1.117 1.00 96.62 83 GLY A C 1
ATOM 635 O O . GLY A 1 83 ? 3.557 -2.168 2.338 1.00 96.62 83 GLY A O 1
ATOM 636 N N . PHE A 1 84 ? 3.040 -2.873 0.277 1.00 96.50 84 PHE A N 1
ATOM 637 C CA . PHE A 1 84 ? 2.013 -3.801 0.776 1.00 96.50 84 PHE A CA 1
ATOM 638 C C . PHE A 1 84 ? 2.583 -4.925 1.625 1.00 96.50 84 PHE A C 1
ATOM 640 O O . PHE A 1 84 ? 1.995 -5.232 2.665 1.00 96.50 84 PHE A O 1
ATOM 647 N N . ASP A 1 85 ? 3.698 -5.518 1.223 1.00 95.00 85 ASP A N 1
ATOM 648 C CA . ASP A 1 85 ? 4.338 -6.599 1.964 1.00 95.00 85 ASP A CA 1
ATOM 649 C C . ASP A 1 85 ? 4.702 -6.137 3.389 1.00 95.00 85 ASP A C 1
ATOM 651 O O . ASP A 1 85 ? 4.406 -6.821 4.370 1.00 95.00 85 ASP A O 1
ATOM 655 N N . THR A 1 86 ? 5.228 -4.919 3.520 1.00 97.12 86 THR A N 1
ATOM 656 C CA . THR A 1 86 ? 5.642 -4.302 4.774 1.00 97.12 86 THR A CA 1
ATOM 657 C C . THR A 1 86 ? 4.432 -4.070 5.670 1.00 97.12 86 THR A C 1
ATOM 659 O O . THR A 1 86 ? 4.477 -4.392 6.857 1.00 97.12 86 THR A O 1
ATOM 662 N N . VAL A 1 87 ? 3.317 -3.583 5.112 1.00 98.19 87 VAL A N 1
ATOM 663 C CA . VAL A 1 87 ? 2.062 -3.401 5.858 1.00 98.19 87 VAL A CA 1
ATOM 664 C C . VAL A 1 87 ? 1.457 -4.743 6.281 1.00 98.19 87 VAL A C 1
ATOM 666 O O . VAL A 1 87 ? 1.033 -4.882 7.428 1.00 98.19 87 VAL A O 1
ATOM 669 N N . ILE A 1 88 ? 1.409 -5.730 5.383 1.00 97.12 88 ILE A N 1
ATOM 670 C CA . ILE A 1 88 ? 0.804 -7.050 5.630 1.00 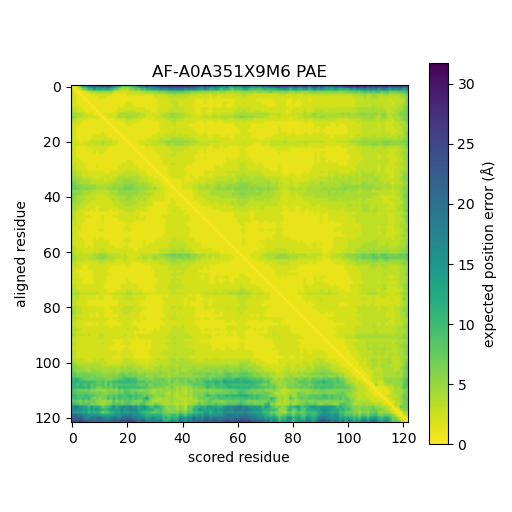97.12 88 ILE A CA 1
ATOM 671 C C . ILE A 1 88 ? 1.609 -7.844 6.663 1.00 97.12 88 ILE A C 1
ATOM 673 O O . ILE A 1 88 ? 1.024 -8.516 7.513 1.00 97.12 88 ILE A O 1
ATOM 677 N N . ASN A 1 89 ? 2.939 -7.769 6.604 1.00 97.12 89 ASN A N 1
ATOM 678 C CA . ASN A 1 89 ? 3.837 -8.501 7.494 1.00 97.12 89 ASN A CA 1
ATOM 679 C C . ASN A 1 89 ? 4.096 -7.773 8.823 1.00 97.12 89 ASN A C 1
ATOM 681 O O . ASN A 1 89 ? 4.740 -8.334 9.715 1.00 97.12 89 ASN A O 1
ATOM 685 N N . HIS A 1 90 ? 3.605 -6.540 8.991 1.00 98.38 90 HIS A N 1
ATOM 686 C CA . HIS A 1 90 ? 3.799 -5.794 10.227 1.00 98.38 90 HIS A CA 1
ATOM 687 C C . HIS A 1 90 ? 3.044 -6.459 11.399 1.00 98.38 90 HIS A C 1
ATOM 689 O O . HIS A 1 90 ? 1.828 -6.636 11.334 1.00 98.38 90 HIS A O 1
ATOM 695 N N . PRO A 1 91 ? 3.699 -6.753 12.540 1.00 98.12 91 PRO A N 1
ATOM 696 C CA . PRO A 1 91 ? 3.109 -7.554 13.623 1.00 98.12 91 PRO A CA 1
ATOM 697 C C . PRO A 1 91 ? 1.883 -6.918 14.299 1.00 98.12 91 PRO A C 1
ATOM 699 O O . PRO A 1 91 ? 1.081 -7.614 14.919 1.00 98.12 91 PRO A O 1
ATOM 702 N N . ASN A 1 92 ? 1.744 -5.596 14.198 1.00 98.56 92 ASN A N 1
ATOM 703 C CA . ASN A 1 92 ? 0.645 -4.827 14.788 1.00 98.56 92 ASN A CA 1
ATOM 704 C C . ASN A 1 92 ? -0.402 -4.355 13.768 1.00 98.56 92 ASN A C 1
ATOM 706 O O . ASN A 1 92 ? -1.298 -3.603 14.148 1.00 98.56 92 ASN A O 1
ATOM 710 N N . ILE A 1 93 ? -0.297 -4.747 12.494 1.00 98.75 93 ILE A N 1
ATOM 711 C CA . ILE A 1 93 ? -1.276 -4.385 11.464 1.00 98.75 93 ILE A CA 1
ATOM 712 C C . ILE A 1 93 ? -1.985 -5.654 10.996 1.00 98.75 93 ILE A C 1
ATOM 714 O O . ILE A 1 93 ? -1.365 -6.629 10.591 1.00 98.75 93 ILE A O 1
ATOM 718 N N . ILE A 1 94 ? -3.312 -5.648 11.070 1.00 98.62 94 ILE A N 1
ATOM 719 C CA . ILE A 1 94 ? -4.166 -6.767 10.684 1.00 98.62 94 ILE A CA 1
ATOM 720 C C . ILE A 1 94 ? -4.929 -6.372 9.428 1.00 98.62 94 ILE A C 1
ATOM 722 O O . ILE A 1 94 ? -5.815 -5.517 9.472 1.00 98.62 94 ILE A O 1
ATOM 726 N N . VAL A 1 95 ? -4.629 -7.038 8.316 1.00 98.62 95 VAL A N 1
ATOM 727 C CA . VAL A 1 95 ? -5.375 -6.906 7.062 1.00 98.62 95 VAL A CA 1
ATOM 728 C C . VAL A 1 95 ? -6.402 -8.030 6.970 1.00 98.62 95 VAL A C 1
ATOM 730 O O . VAL A 1 95 ? -6.046 -9.203 6.884 1.00 98.62 95 VAL A O 1
ATOM 733 N N . LYS A 1 96 ? -7.697 -7.693 6.965 1.00 98.69 96 LYS A N 1
ATOM 734 C CA . LYS A 1 96 ? -8.763 -8.709 6.863 1.00 98.69 96 LYS A CA 1
ATOM 735 C C . LYS A 1 96 ? -8.958 -9.234 5.443 1.00 98.69 96 LYS A C 1
ATOM 737 O O . LYS A 1 96 ? -9.383 -10.375 5.264 1.00 98.69 96 LYS A O 1
ATOM 742 N N . LYS A 1 97 ? -8.722 -8.392 4.435 1.00 98.50 97 LYS A N 1
ATOM 743 C CA . LYS A 1 97 ? -8.960 -8.727 3.029 1.00 98.50 97 LYS A CA 1
ATOM 744 C C . LYS A 1 97 ? -8.094 -7.885 2.101 1.00 98.50 97 LYS A C 1
ATOM 746 O O . LYS A 1 97 ? -7.984 -6.683 2.297 1.00 98.50 97 LYS A O 1
ATOM 751 N N . ALA A 1 98 ? -7.565 -8.501 1.051 1.00 97.50 98 ALA A N 1
ATOM 752 C CA . ALA A 1 98 ? -6.915 -7.800 -0.049 1.00 97.50 98 ALA A CA 1
ATOM 753 C C . ALA A 1 98 ? -7.766 -7.894 -1.322 1.00 97.50 98 ALA A C 1
ATOM 755 O O . ALA A 1 98 ? -8.306 -8.958 -1.644 1.00 97.50 98 ALA A O 1
ATOM 756 N N . PHE A 1 99 ? -7.891 -6.781 -2.042 1.00 97.94 99 PHE A N 1
ATOM 757 C CA . PHE A 1 99 ? -8.473 -6.724 -3.378 1.00 97.94 99 PHE A CA 1
ATOM 758 C C . PHE A 1 99 ? -7.371 -6.436 -4.394 1.00 97.94 99 PHE A C 1
ATOM 760 O O . PHE A 1 99 ? -6.845 -5.327 -4.453 1.00 97.94 99 PHE A O 1
ATOM 767 N N . LEU A 1 100 ? -7.055 -7.445 -5.202 1.00 94.88 100 LEU A N 1
ATOM 768 C CA . LEU A 1 100 ? -6.095 -7.375 -6.296 1.00 94.88 100 LEU A CA 1
ATOM 769 C C . LEU A 1 100 ? -6.724 -8.007 -7.535 1.00 94.88 100 LEU A C 1
ATOM 771 O O . LEU A 1 100 ? -7.432 -9.016 -7.447 1.00 94.88 100 LEU A O 1
ATOM 775 N N . LYS A 1 101 ? -6.482 -7.411 -8.699 1.00 92.38 101 LYS A N 1
ATOM 776 C CA . LYS A 1 101 ? -6.838 -8.037 -9.974 1.00 92.38 101 LYS A CA 1
ATOM 777 C C . LYS A 1 101 ? -5.760 -9.052 -10.363 1.00 92.38 101 LYS A C 1
ATOM 779 O O . LYS A 1 101 ? -4.599 -8.839 -10.023 1.00 92.38 101 LYS A O 1
ATOM 784 N N . PRO A 1 102 ? -6.110 -10.108 -11.119 1.00 90.81 102 PRO A N 1
ATOM 785 C CA . PRO A 1 102 ? -5.107 -10.949 -11.754 1.00 90.81 102 PRO A CA 1
ATOM 786 C C . PRO A 1 102 ? -4.145 -10.096 -12.578 1.00 90.81 102 PRO A C 1
ATOM 788 O O . PRO A 1 102 ? -4.577 -9.227 -13.345 1.00 90.81 102 PRO A O 1
ATOM 791 N N . TYR A 1 103 ? -2.854 -10.352 -12.406 1.00 86.50 103 TYR A N 1
ATOM 792 C CA . TYR A 1 103 ? -1.817 -9.729 -13.203 1.00 86.50 103 TYR A CA 1
ATOM 793 C C . TYR A 1 103 ? -1.472 -10.607 -14.405 1.00 86.50 103 TYR A C 1
ATOM 795 O O . TYR A 1 103 ? -1.374 -11.827 -14.290 1.00 86.50 103 TYR A O 1
ATOM 803 N N . HIS A 1 104 ? -1.323 -9.970 -15.562 1.00 87.38 104 HIS A N 1
ATOM 804 C CA . HIS A 1 104 ? -1.111 -10.622 -16.849 1.00 87.38 104 HIS A CA 1
ATOM 805 C C . HIS A 1 104 ? 0.167 -10.073 -17.472 1.00 87.38 104 HIS A C 1
ATOM 807 O O . HIS A 1 104 ? 0.142 -9.047 -18.159 1.00 87.38 104 HIS A O 1
ATOM 813 N N . GLU A 1 105 ? 1.292 -10.737 -17.209 1.00 83.75 105 GLU A N 1
ATOM 814 C CA . GLU A 1 105 ? 2.609 -10.276 -17.648 1.00 83.75 105 GLU A CA 1
ATOM 815 C C . GLU A 1 105 ? 2.736 -10.122 -19.169 1.00 83.75 105 GLU A C 1
ATOM 817 O O . GLU A 1 105 ? 3.496 -9.285 -19.667 1.00 83.75 105 GLU A O 1
ATOM 822 N N . GLU A 1 106 ? 1.978 -10.919 -19.917 1.00 86.12 106 GLU A N 1
ATOM 823 C CA . GLU A 1 106 ? 1.900 -10.886 -21.372 1.00 86.12 106 GLU A CA 1
ATOM 824 C C . GLU A 1 106 ? 1.389 -9.546 -21.923 1.00 86.12 106 GLU A C 1
ATOM 826 O O . GLU A 1 106 ? 1.700 -9.196 -23.062 1.00 86.12 106 GLU A O 1
ATOM 831 N N . ASN A 1 107 ? 0.656 -8.778 -21.112 1.00 84.88 107 ASN A N 1
ATOM 832 C CA . ASN A 1 107 ? 0.064 -7.503 -21.512 1.00 84.88 107 ASN A CA 1
ATOM 833 C C . ASN A 1 107 ? 0.966 -6.295 -21.215 1.00 84.88 107 ASN A C 1
ATOM 835 O O . ASN A 1 107 ? 0.647 -5.187 -21.647 1.00 84.88 107 ASN A O 1
ATOM 839 N N . ILE A 1 108 ? 2.086 -6.487 -20.509 1.00 84.38 108 ILE A N 1
ATOM 840 C CA . ILE A 1 108 ? 2.956 -5.382 -20.093 1.00 84.38 108 ILE A CA 1
ATOM 841 C C . ILE A 1 108 ? 3.722 -4.826 -21.296 1.00 84.38 108 ILE A C 1
ATOM 843 O O . ILE A 1 108 ? 4.441 -5.554 -22.001 1.00 84.38 108 ILE A O 1
ATOM 847 N N . PHE A 1 109 ? 3.676 -3.507 -21.481 1.00 85.25 109 PHE A N 1
ATOM 848 C CA . PHE A 1 109 ? 4.464 -2.858 -22.525 1.00 85.25 109 PHE A CA 1
ATOM 849 C C . PHE A 1 109 ? 5.865 -2.443 -22.049 1.00 85.25 109 PHE A C 1
ATOM 851 O O . PHE A 1 109 ? 6.224 -2.467 -20.874 1.00 85.25 109 PHE A O 1
ATOM 858 N N . ILE A 1 110 ? 6.727 -2.073 -22.999 1.00 83.38 110 ILE A N 1
ATOM 859 C CA . ILE A 1 110 ? 8.151 -1.849 -22.719 1.00 83.38 110 ILE A CA 1
ATOM 860 C C . ILE A 1 110 ? 8.431 -0.708 -21.729 1.00 83.38 110 ILE A C 1
ATOM 862 O O . ILE A 1 110 ? 9.454 -0.768 -21.051 1.00 83.38 110 ILE A O 1
ATOM 866 N N . MET A 1 111 ? 7.578 0.321 -21.639 1.00 84.38 111 MET A N 1
ATOM 867 C CA . MET A 1 111 ? 7.827 1.414 -20.689 1.00 84.38 111 MET A CA 1
ATOM 868 C C . MET A 1 111 ? 7.464 1.018 -19.269 1.00 84.38 111 MET A C 1
ATOM 870 O O . MET A 1 111 ? 8.220 1.370 -18.374 1.00 84.38 111 MET A O 1
ATOM 874 N N . GLU A 1 112 ? 6.372 0.273 -19.077 1.00 82.62 112 GLU A N 1
ATOM 875 C CA . GLU A 1 112 ? 5.977 -0.251 -17.767 1.00 82.62 112 GLU A CA 1
ATOM 876 C C . GLU A 1 112 ? 7.122 -1.037 -17.138 1.00 82.62 112 GLU A C 1
ATOM 878 O O . GLU A 1 112 ? 7.634 -0.655 -16.093 1.00 82.62 112 GLU A O 1
ATOM 883 N N . ARG A 1 113 ? 7.668 -2.011 -17.880 1.00 79.38 113 ARG A N 1
ATOM 884 C CA . ARG A 1 113 ? 8.808 -2.829 -17.426 1.00 79.38 113 ARG A CA 1
ATOM 885 C C . ARG A 1 113 ? 10.062 -2.039 -17.053 1.00 79.38 113 ARG A C 1
ATOM 887 O O . ARG A 1 113 ? 10.923 -2.579 -16.355 1.00 79.38 113 ARG A O 1
ATOM 894 N N . LYS A 1 114 ? 10.227 -0.843 -17.626 1.00 82.12 114 LYS A N 1
ATOM 895 C CA . LYS A 1 114 ? 11.414 0.002 -17.457 1.00 82.12 114 LYS A CA 1
ATOM 896 C C . LYS A 1 114 ? 11.256 1.040 -16.355 1.00 82.12 114 LYS A C 1
ATOM 898 O O . LYS A 1 114 ? 12.284 1.532 -15.904 1.00 82.12 114 LYS A O 1
ATOM 903 N N . ARG A 1 115 ? 10.029 1.426 -16.004 1.00 83.19 115 ARG A N 1
ATOM 904 C CA . ARG A 1 115 ? 9.758 2.568 -15.122 1.00 83.19 115 ARG A CA 1
ATOM 905 C C . ARG A 1 115 ? 9.347 2.180 -13.714 1.00 83.19 115 ARG A C 1
ATOM 907 O O . ARG A 1 115 ? 9.604 2.979 -12.826 1.00 83.19 115 ARG A O 1
ATOM 914 N N . TRP A 1 116 ? 8.775 0.998 -13.541 1.00 82.69 116 TRP A N 1
ATOM 915 C CA . TRP A 1 116 ? 8.314 0.517 -12.250 1.00 82.69 116 TRP A CA 1
ATOM 916 C C . TRP A 1 116 ? 8.829 -0.894 -11.998 1.00 82.69 116 TRP A C 1
ATOM 918 O O . TRP A 1 116 ? 9.292 -1.591 -12.921 1.00 82.69 116 TRP A O 1
ATOM 928 N N . ASP A 1 117 ? 8.776 -1.295 -10.733 1.00 78.62 117 ASP A N 1
ATOM 929 C CA . ASP A 1 117 ? 8.834 -2.700 -10.389 1.00 78.62 117 ASP A CA 1
ATOM 930 C C . ASP A 1 117 ? 7.421 -3.276 -10.391 1.00 78.62 117 ASP A C 1
ATOM 932 O O . ASP A 1 117 ? 6.597 -2.995 -9.534 1.00 78.62 117 ASP A O 1
ATOM 936 N N . ASN A 1 118 ? 7.121 -4.025 -11.446 1.00 76.62 118 ASN A N 1
ATOM 937 C CA . ASN A 1 118 ? 5.802 -4.597 -11.695 1.00 76.62 118 ASN A CA 1
ATOM 938 C C . ASN A 1 118 ? 5.856 -6.125 -11.663 1.00 76.62 118 ASN A C 1
ATOM 940 O O . ASN A 1 118 ? 4.910 -6.775 -12.110 1.00 76.62 118 ASN A O 1
ATOM 944 N N . LYS A 1 119 ? 7.015 -6.701 -11.330 1.00 72.19 119 LYS A N 1
ATOM 945 C CA . LYS A 1 119 ? 7.265 -8.143 -11.439 1.00 72.19 119 LYS A CA 1
ATOM 946 C C . LYS A 1 119 ? 7.741 -8.75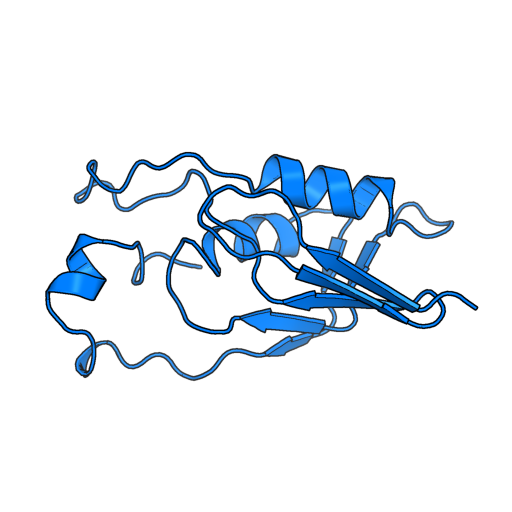3 -10.135 1.00 72.19 119 LYS A C 1
ATOM 948 O O . LYS A 1 119 ? 7.494 -9.936 -9.942 1.00 72.19 119 LYS A O 1
ATOM 953 N N . GLU A 1 120 ? 8.381 -7.970 -9.276 1.00 65.12 120 GLU A N 1
ATOM 954 C CA . GLU A 1 120 ? 8.886 -8.453 -7.994 1.00 65.12 120 GLU A CA 1
ATOM 955 C C . GLU A 1 120 ? 8.026 -7.985 -6.816 1.00 65.12 120 GLU A C 1
ATOM 957 O O . GLU A 1 120 ? 8.439 -8.149 -5.678 1.00 65.12 120 GLU A O 1
ATOM 962 N N . VAL A 1 121 ? 6.830 -7.428 -7.050 1.00 55.22 121 VAL A N 1
ATOM 963 C CA . VAL A 1 121 ? 5.968 -7.030 -5.930 1.00 55.22 121 VAL A CA 1
ATOM 964 C C . VAL A 1 121 ? 5.265 -8.258 -5.337 1.00 55.22 121 VAL A C 1
ATOM 966 O O . VAL A 1 121 ? 4.532 -8.951 -6.054 1.00 55.22 121 VAL A O 1
ATOM 969 N N . TYR A 1 122 ? 5.529 -8.525 -4.051 1.00 50.75 122 TYR A N 1
ATOM 970 C CA . TYR A 1 122 ? 5.101 -9.703 -3.277 1.00 50.75 122 TYR A CA 1
ATOM 971 C C . TYR A 1 122 ? 3.767 -9.507 -2.544 1.00 50.75 122 TYR A C 1
ATOM 973 O O . TYR A 1 122 ? 3.553 -8.438 -1.933 1.00 50.75 122 TYR A O 1
#

Mean predicted aligned error: 3.45 Å